Protein AF-A0A645IGR6-F1 (afdb_monomer_lite)

InterPro domains:
  IPR001851 ABC transporter, permease [PF02653] (2-84)
  IPR043428 High-affinity branched-chain amino acid transport system permease protein LivM-like [PTHR30482] (2-100)
  IPR043428 High-affinity branched-chain amino acid transport system permease protein LivM-like [cd06581] (1-94)

Structure (mmCIF, N/CA/C/O backbone):
data_AF-A0A645IGR6-F1
#
_entry.id   AF-A0A645IGR6-F1
#
loop_
_atom_site.group_PDB
_atom_site.id
_atom_site.type_symbol
_atom_site.label_atom_id
_atom_site.label_alt_id
_atom_site.label_comp_id
_atom_site.label_asym_id
_atom_site.label_entity_id
_atom_site.label_seq_id
_atom_site.pdbx_PDB_ins_code
_atom_site.Cartn_x
_atom_site.Cartn_y
_atom_site.Cartn_z
_atom_site.occupancy
_atom_site.B_iso_or_equiv
_atom_site.auth_seq_id
_atom_site.auth_comp_id
_atom_site.auth_asym_id
_atom_site.auth_atom_id
_atom_site.pdbx_PDB_model_num
ATOM 1 N N . MET A 1 1 ? 5.926 -7.188 18.791 1.00 66.94 1 MET A N 1
ATOM 2 C CA . MET A 1 1 ? 5.622 -8.257 17.808 1.00 66.94 1 MET A CA 1
ATOM 3 C C . MET A 1 1 ? 5.083 -7.706 16.492 1.00 66.94 1 MET A C 1
ATOM 5 O O . MET A 1 1 ? 5.546 -8.149 15.451 1.00 66.94 1 MET A O 1
ATOM 9 N N . SER A 1 2 ? 4.181 -6.717 16.502 1.00 84.94 2 SER A N 1
ATOM 10 C CA . SER A 1 2 ? 3.607 -6.141 15.273 1.00 84.94 2 SER A CA 1
ATOM 11 C C . SER A 1 2 ? 4.655 -5.609 14.280 1.00 84.94 2 SER A C 1
ATOM 13 O O . SER A 1 2 ? 4.560 -5.914 13.099 1.00 84.94 2 SER A O 1
ATOM 15 N N . PHE A 1 3 ? 5.700 -4.917 14.760 1.00 88.38 3 PHE A N 1
ATOM 16 C CA . PHE A 1 3 ? 6.804 -4.426 13.917 1.00 88.38 3 PHE A CA 1
ATOM 17 C C . PHE A 1 3 ? 7.591 -5.554 13.225 1.00 88.38 3 PHE A C 1
ATOM 19 O O . PHE A 1 3 ? 7.933 -5.457 12.052 1.00 88.38 3 PHE A O 1
ATOM 26 N N . THR A 1 4 ? 7.845 -6.659 13.932 1.00 95.62 4 THR A N 1
ATOM 27 C CA . THR A 1 4 ? 8.543 -7.827 13.377 1.00 95.62 4 THR A CA 1
ATOM 28 C C . THR A 1 4 ? 7.724 -8.483 12.268 1.00 95.62 4 THR A C 1
ATOM 30 O O . THR A 1 4 ? 8.267 -8.826 11.223 1.00 95.62 4 THR A O 1
ATOM 33 N N . ILE A 1 5 ? 6.408 -8.609 12.469 1.00 92.81 5 ILE A N 1
ATOM 34 C CA . ILE A 1 5 ? 5.489 -9.187 11.480 1.00 92.81 5 ILE A CA 1
ATOM 35 C C . ILE A 1 5 ? 5.421 -8.299 1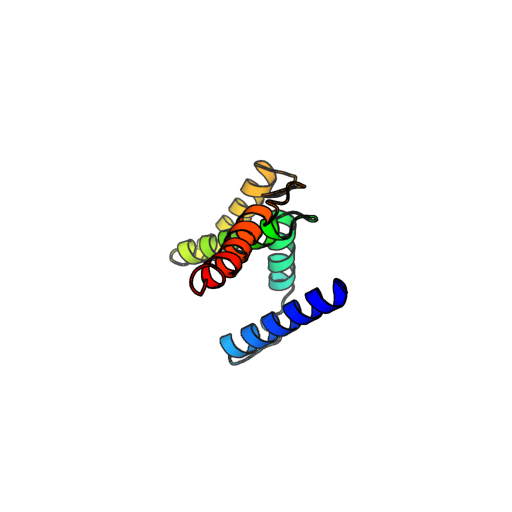0.230 1.00 92.81 5 ILE A C 1
ATOM 37 O O . ILE A 1 5 ? 5.511 -8.812 9.115 1.00 92.81 5 ILE A O 1
ATOM 41 N N . SER A 1 6 ? 5.327 -6.973 10.390 1.00 87.88 6 SER A N 1
ATOM 42 C CA . SER A 1 6 ? 5.331 -6.050 9.248 1.00 87.88 6 SER A CA 1
ATOM 43 C C . SER A 1 6 ? 6.666 -6.048 8.503 1.00 87.88 6 SER A C 1
ATOM 45 O O . SER A 1 6 ? 6.667 -6.055 7.276 1.00 87.88 6 SER A O 1
ATOM 47 N N . ALA A 1 7 ? 7.795 -6.088 9.218 1.00 93.25 7 ALA A N 1
ATOM 48 C CA . ALA A 1 7 ? 9.121 -6.147 8.603 1.00 93.25 7 ALA A CA 1
ATOM 49 C C . ALA A 1 7 ? 9.324 -7.450 7.812 1.00 93.25 7 ALA A C 1
ATOM 51 O O . ALA A 1 7 ? 9.848 -7.421 6.701 1.00 93.25 7 ALA A O 1
ATOM 52 N N . PHE A 1 8 ? 8.845 -8.579 8.346 1.00 96.00 8 PHE A N 1
ATOM 53 C CA . PHE A 1 8 ? 8.873 -9.867 7.655 1.00 96.00 8 PHE A CA 1
ATOM 54 C C . PHE A 1 8 ? 8.046 -9.845 6.358 1.00 96.00 8 PHE A C 1
ATOM 56 O O . PHE A 1 8 ? 8.544 -10.238 5.304 1.00 96.00 8 PHE A O 1
ATOM 63 N N . LEU A 1 9 ? 6.813 -9.326 6.409 1.00 91.44 9 LEU A N 1
ATOM 64 C CA . LEU A 1 9 ? 5.939 -9.196 5.235 1.00 91.44 9 LEU A CA 1
ATOM 65 C C . LEU A 1 9 ? 6.523 -8.250 4.176 1.00 91.44 9 LEU A C 1
ATOM 67 O O . LEU A 1 9 ? 6.498 -8.571 2.989 1.00 91.44 9 LEU A O 1
ATOM 71 N N . ALA A 1 10 ? 7.081 -7.110 4.596 1.00 90.94 10 ALA A N 1
ATOM 72 C CA . ALA A 1 10 ? 7.722 -6.154 3.697 1.00 90.94 10 ALA A CA 1
ATOM 73 C C . ALA A 1 10 ? 8.963 -6.754 3.012 1.00 90.94 10 ALA A C 1
ATOM 75 O O . ALA A 1 10 ? 9.132 -6.604 1.802 1.00 90.94 10 ALA A O 1
ATOM 76 N N . GLY A 1 11 ? 9.797 -7.486 3.761 1.00 93.19 11 GLY A N 1
ATOM 77 C CA . GLY A 1 11 ? 10.960 -8.190 3.214 1.00 93.19 11 GLY A CA 1
ATOM 78 C C . GLY A 1 11 ? 10.574 -9.276 2.208 1.00 93.19 11 GLY A C 1
ATOM 79 O O . GLY A 1 11 ? 11.172 -9.364 1.136 1.00 93.19 11 GLY A O 1
ATOM 80 N N . TRP A 1 12 ? 9.529 -10.056 2.503 1.00 95.88 12 TRP A N 1
ATOM 81 C CA . TRP A 1 12 ? 9.019 -11.071 1.578 1.00 95.88 12 TRP A CA 1
ATOM 82 C C . TRP A 1 12 ? 8.478 -10.437 0.289 1.00 95.88 12 TRP A C 1
ATOM 84 O O . TRP A 1 12 ? 8.857 -10.849 -0.809 1.00 95.88 12 TRP A O 1
ATOM 94 N N . ALA A 1 13 ? 7.662 -9.386 0.393 1.00 91.31 13 ALA A N 1
ATOM 95 C CA . ALA A 1 13 ? 7.166 -8.663 -0.776 1.00 91.31 13 ALA A CA 1
ATOM 96 C C . ALA A 1 13 ? 8.313 -8.120 -1.653 1.00 91.31 13 ALA A C 1
ATOM 98 O O . ALA A 1 13 ? 8.263 -8.250 -2.876 1.00 91.31 13 ALA A O 1
ATOM 99 N N . GLY A 1 14 ? 9.376 -7.588 -1.039 1.00 88.75 14 GLY A N 1
ATOM 100 C CA . GLY A 1 14 ? 10.571 -7.121 -1.750 1.00 88.75 14 GLY A CA 1
ATOM 101 C C . GLY A 1 14 ? 11.332 -8.237 -2.473 1.00 88.75 14 GLY A C 1
ATOM 102 O O . GLY A 1 14 ? 11.727 -8.061 -3.626 1.00 88.75 14 GLY A O 1
ATOM 103 N N . ALA A 1 15 ? 11.487 -9.408 -1.847 1.00 92.62 15 ALA A N 1
ATOM 104 C CA . ALA A 1 15 ? 12.123 -10.568 -2.477 1.00 92.62 15 ALA A CA 1
ATOM 105 C C . ALA A 1 15 ? 11.327 -11.077 -3.695 1.00 92.62 15 ALA A C 1
ATOM 107 O O . ALA A 1 15 ? 11.913 -11.385 -4.734 1.00 92.62 15 ALA A O 1
ATOM 108 N N . LEU A 1 16 ? 9.991 -11.106 -3.600 1.00 92.81 16 LEU A N 1
ATOM 109 C CA . LEU A 1 16 ? 9.116 -11.450 -4.727 1.00 92.81 16 LEU A CA 1
ATOM 110 C C . LEU A 1 16 ? 9.196 -10.410 -5.850 1.00 92.81 16 LEU A C 1
ATOM 112 O O . LEU A 1 16 ? 9.272 -10.777 -7.021 1.00 92.81 16 LEU A O 1
ATOM 116 N N . PHE A 1 17 ? 9.223 -9.123 -5.502 1.00 89.06 17 PHE A N 1
ATOM 117 C CA . PHE A 1 17 ? 9.371 -8.035 -6.468 1.00 89.06 17 PHE A CA 1
ATOM 118 C C . PHE A 1 17 ? 10.693 -8.138 -7.242 1.00 89.06 17 PHE A C 1
ATOM 120 O O . PHE A 1 17 ? 10.703 -8.032 -8.468 1.00 89.06 17 PHE A O 1
ATOM 127 N N . ALA A 1 18 ? 11.797 -8.416 -6.543 1.00 90.06 18 ALA A N 1
ATOM 128 C CA . ALA A 1 18 ? 13.106 -8.635 -7.153 1.00 90.06 18 ALA A CA 1
ATOM 129 C C . ALA A 1 18 ? 13.102 -9.817 -8.132 1.00 90.06 18 ALA A C 1
ATOM 131 O O . ALA A 1 18 ? 13.637 -9.715 -9.237 1.00 90.06 18 ALA A O 1
ATOM 132 N N . HIS A 1 19 ? 12.461 -10.921 -7.743 1.00 91.44 19 HIS A N 1
ATOM 133 C CA . HIS A 1 19 ? 12.342 -12.102 -8.591 1.00 91.44 19 HIS A CA 1
ATOM 134 C C . HIS A 1 19 ? 11.483 -11.840 -9.838 1.00 91.44 19 HIS A C 1
ATOM 136 O O . HIS A 1 19 ? 11.848 -12.274 -10.926 1.00 91.44 19 HIS A O 1
ATOM 142 N N . TYR A 1 20 ? 10.381 -11.094 -9.704 1.00 87.75 20 TYR A N 1
ATOM 143 C CA . TYR A 1 20 ? 9.480 -10.778 -10.818 1.00 87.75 20 TYR A CA 1
ATOM 144 C C . TYR A 1 20 ? 10.128 -9.875 -11.875 1.00 87.75 20 TYR A C 1
ATOM 146 O O . TYR A 1 20 ? 9.978 -10.120 -13.069 1.00 87.75 20 TYR A O 1
ATOM 154 N N . TYR A 1 21 ? 10.866 -8.842 -11.456 1.00 85.12 21 TYR A N 1
ATOM 155 C CA . TYR A 1 21 ? 11.488 -7.907 -12.397 1.00 85.12 21 TYR A CA 1
ATOM 156 C C . TYR A 1 21 ? 12.809 -8.418 -12.987 1.00 85.12 21 TYR A C 1
ATOM 158 O O . TYR A 1 21 ? 13.219 -7.901 -14.023 1.00 85.12 21 TYR A O 1
ATOM 166 N N . THR A 1 22 ? 13.451 -9.443 -12.403 1.00 84.31 22 THR A N 1
ATOM 167 C CA . THR A 1 22 ? 14.740 -10.081 -12.795 1.00 84.31 22 THR A CA 1
ATOM 168 C C . THR A 1 22 ? 15.964 -9.158 -12.912 1.00 84.31 22 THR A C 1
ATOM 170 O O . THR A 1 22 ? 17.094 -9.610 -12.748 1.00 84.31 22 THR A O 1
ATOM 173 N N . PHE A 1 23 ? 15.758 -7.860 -13.125 1.00 83.75 23 PHE A N 1
ATOM 174 C CA . PHE A 1 23 ? 16.755 -6.812 -13.193 1.00 83.75 23 PHE A CA 1
ATOM 175 C C . PHE A 1 23 ? 16.221 -5.576 -12.466 1.00 83.75 23 PHE A C 1
ATOM 177 O O . PHE A 1 23 ? 15.152 -5.055 -12.789 1.00 83.75 23 PHE A O 1
ATOM 184 N N . ILE A 1 24 ? 16.961 -5.108 -11.461 1.00 83.00 24 ILE A N 1
ATOM 185 C CA . ILE A 1 24 ? 16.571 -3.960 -10.641 1.00 83.00 24 ILE A CA 1
ATOM 186 C C . ILE A 1 24 ? 17.467 -2.782 -10.998 1.00 83.00 24 ILE A C 1
ATOM 188 O O . ILE A 1 24 ? 18.682 -2.838 -10.838 1.00 83.00 24 ILE A O 1
ATOM 192 N N . THR A 1 25 ? 16.857 -1.694 -11.452 1.00 85.94 25 THR A N 1
ATOM 193 C CA . THR A 1 25 ? 17.547 -0.429 -11.727 1.00 85.94 25 THR A CA 1
ATOM 194 C C . THR A 1 25 ? 17.086 0.618 -10.710 1.00 85.94 25 THR A C 1
ATOM 196 O O . THR A 1 25 ? 15.893 0.652 -10.400 1.00 85.94 25 THR A O 1
ATOM 199 N N . PRO A 1 26 ? 17.962 1.507 -10.201 1.00 82.00 26 PRO A N 1
ATOM 200 C CA . PRO A 1 26 ? 17.563 2.557 -9.254 1.00 82.00 26 PRO A CA 1
ATOM 201 C C . PRO A 1 26 ? 16.462 3.480 -9.801 1.00 82.00 26 PRO A C 1
ATOM 203 O O . PRO A 1 26 ? 15.648 3.980 -9.035 1.00 82.00 26 PRO A O 1
ATOM 206 N N . ALA A 1 27 ? 16.360 3.615 -11.126 1.00 85.69 27 ALA A N 1
ATOM 207 C CA . ALA A 1 27 ? 15.281 4.341 -11.796 1.00 85.69 27 ALA A CA 1
ATOM 208 C C . ALA A 1 27 ? 13.878 3.722 -11.604 1.00 85.69 27 ALA A C 1
ATOM 210 O O . ALA A 1 27 ? 12.886 4.359 -11.936 1.00 85.69 27 ALA A O 1
ATOM 211 N N . MET A 1 28 ? 13.761 2.495 -11.089 1.00 83.69 28 MET A N 1
ATOM 212 C CA . MET A 1 28 ? 12.468 1.877 -10.762 1.00 83.69 28 MET A CA 1
ATOM 213 C C . MET A 1 28 ? 11.930 2.353 -9.405 1.00 83.69 28 MET A C 1
ATOM 215 O O . MET A 1 28 ? 10.732 2.264 -9.165 1.00 83.69 28 MET A O 1
ATOM 219 N N . PHE A 1 29 ? 12.788 2.887 -8.530 1.00 85.38 29 PHE A N 1
ATOM 220 C CA . PHE A 1 29 ? 12.440 3.360 -7.186 1.00 85.38 29 PHE A CA 1
ATOM 221 C C . PHE A 1 29 ? 12.424 4.894 -7.111 1.00 85.38 29 PHE A C 1
ATOM 223 O O . PHE A 1 29 ? 12.984 5.496 -6.197 1.00 85.38 29 PHE A O 1
ATOM 230 N N . ASN A 1 30 ? 11.782 5.540 -8.085 1.00 89.69 30 ASN A N 1
ATOM 231 C CA . ASN A 1 30 ? 11.596 6.992 -8.069 1.00 89.69 30 ASN A CA 1
ATOM 232 C C . ASN A 1 30 ? 10.544 7.416 -7.035 1.00 89.69 30 ASN A C 1
ATOM 234 O O . ASN A 1 30 ? 9.746 6.603 -6.553 1.00 89.69 30 ASN A O 1
ATOM 238 N N . LEU A 1 31 ? 10.488 8.725 -6.764 1.00 88.94 31 LEU A N 1
ATOM 239 C CA . LEU A 1 31 ? 9.436 9.334 -5.944 1.00 88.94 31 LEU A CA 1
ATOM 240 C C . LEU A 1 31 ? 8.040 8.932 -6.414 1.00 88.94 31 LEU A C 1
ATOM 242 O O . LEU A 1 31 ? 7.202 8.616 -5.578 1.00 88.94 31 LEU A O 1
ATOM 246 N N . ASP A 1 32 ? 7.835 8.817 -7.725 1.00 87.62 32 ASP A N 1
ATOM 247 C CA . ASP A 1 32 ? 6.567 8.370 -8.299 1.00 87.62 32 ASP A CA 1
ATOM 248 C C . ASP A 1 32 ? 6.109 7.025 -7.718 1.00 87.62 32 ASP A C 1
ATOM 250 O O . ASP A 1 32 ? 4.940 6.876 -7.370 1.00 87.62 32 ASP A O 1
ATOM 254 N N . LYS A 1 33 ? 7.024 6.059 -7.534 1.00 87.62 33 LYS A N 1
ATOM 255 C CA . LYS A 1 33 ? 6.693 4.745 -6.957 1.00 87.62 33 LYS A CA 1
ATOM 256 C C . LYS A 1 33 ? 6.433 4.796 -5.461 1.00 87.62 33 LYS A C 1
ATOM 258 O O . LYS A 1 33 ? 5.515 4.136 -4.981 1.00 87.62 33 LYS A O 1
ATOM 263 N N . SER A 1 34 ? 7.195 5.597 -4.725 1.00 90.62 34 SER A N 1
ATOM 264 C CA . SER A 1 34 ? 6.966 5.797 -3.289 1.00 90.62 34 SER A CA 1
ATOM 265 C C . SER A 1 34 ? 5.618 6.478 -3.021 1.00 90.62 34 SER A C 1
ATOM 267 O O . SER A 1 34 ? 4.836 6.038 -2.172 1.00 90.62 34 SER A O 1
ATOM 269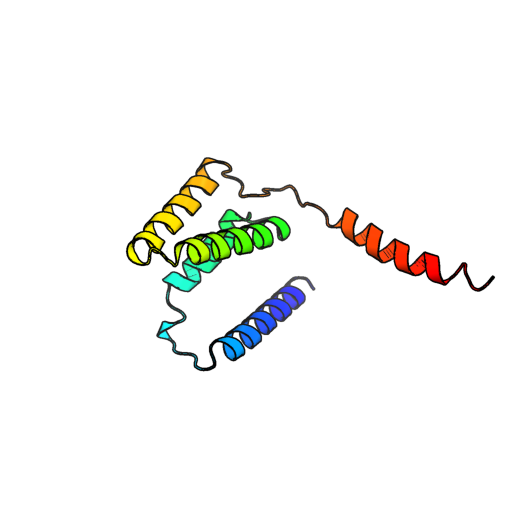 N N . SER A 1 35 ? 5.306 7.519 -3.794 1.00 89.94 35 SER A N 1
ATOM 270 C CA . SER A 1 35 ? 4.030 8.223 -3.728 1.00 89.94 35 SER A CA 1
ATOM 271 C C . SER A 1 35 ? 2.870 7.317 -4.132 1.00 89.94 35 SER A C 1
ATOM 273 O O . SER A 1 35 ? 1.866 7.304 -3.429 1.00 89.94 35 SER A O 1
ATOM 275 N N . GLU A 1 36 ? 3.007 6.511 -5.187 1.00 87.12 36 GLU A N 1
ATOM 276 C CA . GLU A 1 36 ? 1.993 5.534 -5.616 1.00 87.12 36 GLU A CA 1
ATOM 277 C C . GLU A 1 36 ? 1.644 4.539 -4.493 1.00 87.12 36 GLU A C 1
ATOM 279 O O . GLU A 1 36 ? 0.468 4.364 -4.155 1.00 87.12 36 GLU A O 1
ATOM 284 N N . LEU A 1 37 ? 2.660 3.957 -3.844 1.00 88.81 37 LEU A N 1
ATOM 285 C CA . LEU A 1 37 ? 2.480 3.048 -2.705 1.00 88.81 37 LEU A CA 1
ATOM 286 C C . LEU A 1 37 ? 1.830 3.751 -1.505 1.00 88.81 37 LEU A C 1
ATOM 288 O O . LEU A 1 37 ? 0.911 3.209 -0.889 1.00 88.81 37 LEU A O 1
ATOM 292 N N . THR A 1 38 ? 2.264 4.973 -1.195 1.00 88.38 38 THR A N 1
ATOM 293 C CA . THR A 1 38 ? 1.724 5.758 -0.075 1.00 88.38 38 THR A CA 1
ATOM 294 C C . THR A 1 38 ? 0.259 6.122 -0.311 1.00 88.38 38 THR A C 1
ATOM 296 O O . THR A 1 38 ? -0.582 5.896 0.557 1.00 88.38 38 THR A O 1
ATOM 299 N N . ILE A 1 39 ? -0.066 6.633 -1.501 1.00 87.00 39 ILE A N 1
ATOM 300 C CA . ILE A 1 39 ? -1.426 7.007 -1.904 1.00 87.00 39 ILE A CA 1
ATOM 301 C C . ILE A 1 39 ? -2.352 5.793 -1.816 1.00 87.00 39 ILE A C 1
ATOM 303 O O . ILE A 1 39 ? -3.435 5.893 -1.245 1.00 87.00 39 ILE A O 1
ATOM 307 N N . THR A 1 40 ? -1.907 4.632 -2.298 1.00 85.56 40 THR A N 1
ATOM 308 C CA . THR A 1 40 ? -2.694 3.392 -2.261 1.00 85.56 40 THR A CA 1
ATOM 309 C C . THR A 1 40 ? -3.097 2.998 -0.834 1.00 85.56 40 THR A C 1
ATOM 311 O O . THR A 1 40 ? -4.258 2.651 -0.591 1.00 85.56 40 THR A O 1
ATOM 314 N N . VAL A 1 41 ? -2.175 3.109 0.128 1.00 84.00 41 VAL A N 1
ATOM 315 C CA . VAL A 1 41 ? -2.432 2.813 1.551 1.00 84.00 41 VAL A CA 1
ATOM 316 C C . VAL A 1 41 ? -3.310 3.887 2.201 1.00 84.00 41 VAL A C 1
ATOM 318 O O . VAL A 1 41 ? -4.263 3.560 2.909 1.00 84.00 41 VAL A O 1
ATOM 321 N N . VAL A 1 42 ? -3.051 5.167 1.923 1.00 83.31 42 VAL A N 1
ATOM 322 C CA . VAL A 1 42 ? -3.848 6.293 2.447 1.00 83.31 42 VAL A CA 1
ATOM 323 C C . VAL A 1 42 ? -5.305 6.201 1.984 1.00 83.31 42 VAL A C 1
ATOM 325 O O . VAL A 1 42 ? -6.217 6.389 2.788 1.00 83.31 42 VAL A O 1
ATOM 328 N N . ILE A 1 43 ? -5.530 5.837 0.721 1.00 82.56 43 ILE A N 1
ATOM 329 C CA . ILE A 1 43 ? -6.865 5.624 0.146 1.00 82.56 43 ILE A CA 1
ATOM 330 C C . ILE A 1 43 ? -7.578 4.419 0.778 1.00 82.56 43 ILE A C 1
ATOM 332 O O . ILE A 1 43 ? -8.797 4.443 0.977 1.00 82.56 43 ILE A O 1
ATOM 336 N N . GLY A 1 44 ? -6.838 3.365 1.126 1.00 79.06 44 GLY A N 1
ATOM 337 C CA . GLY A 1 44 ? -7.383 2.217 1.853 1.00 79.06 44 GLY A CA 1
ATOM 338 C C . GLY A 1 44 ? -7.832 2.562 3.276 1.00 79.06 44 GLY A C 1
ATOM 339 O O . GLY A 1 44 ? -8.850 2.041 3.743 1.00 79.06 44 GLY A O 1
ATOM 340 N N . GLY A 1 45 ? -7.115 3.481 3.924 1.00 76.56 45 GLY A N 1
ATOM 341 C CA . GLY A 1 45 ? -7.394 4.020 5.253 1.00 76.56 45 GLY A CA 1
ATOM 342 C C . GLY A 1 45 ? -6.231 3.782 6.221 1.00 76.56 45 GLY A C 1
ATOM 343 O O . GLY A 1 45 ? -5.761 2.657 6.372 1.00 76.56 45 GLY A O 1
ATOM 344 N N . LEU A 1 46 ? -5.810 4.831 6.939 1.00 70.31 46 LEU A N 1
ATOM 345 C CA . LEU A 1 46 ? -4.644 4.820 7.844 1.00 70.31 46 LEU A CA 1
ATOM 346 C C . LEU A 1 46 ? -4.739 3.809 9.006 1.00 70.31 46 LEU A C 1
ATOM 348 O O . LEU A 1 46 ? -3.721 3.469 9.602 1.00 70.31 46 LEU A O 1
ATOM 352 N N . GLY A 1 47 ? -5.947 3.339 9.335 1.00 67.44 47 GLY A N 1
ATOM 353 C CA . GLY A 1 47 ? -6.213 2.418 10.446 1.00 67.44 47 GLY A CA 1
ATOM 354 C C . GLY A 1 47 ? -6.776 1.052 10.044 1.00 67.44 47 GLY A C 1
ATOM 355 O O . GLY A 1 47 ? -7.163 0.298 10.929 1.00 67.44 47 GLY A O 1
ATOM 356 N N . SER A 1 48 ? -6.864 0.720 8.746 1.00 73.00 48 SER A N 1
ATOM 357 C CA . SER A 1 48 ? -7.506 -0.520 8.278 1.00 73.00 48 SER A CA 1
ATOM 358 C C . SER A 1 48 ? -6.630 -1.299 7.295 1.00 73.00 48 SER A C 1
ATOM 360 O O . SER A 1 48 ? -6.427 -0.905 6.142 1.00 73.00 48 SER A O 1
ATOM 362 N N . LEU A 1 49 ? -6.153 -2.467 7.739 1.00 75.94 49 LEU A N 1
ATOM 363 C CA . LEU A 1 49 ? -5.332 -3.361 6.916 1.00 75.94 49 LEU A CA 1
ATOM 364 C C . LEU A 1 49 ? -6.158 -3.996 5.782 1.00 75.94 49 LEU A C 1
ATOM 366 O O . LEU A 1 49 ? -5.679 -4.111 4.656 1.00 75.94 49 LEU A O 1
ATOM 370 N N . THR A 1 50 ? -7.431 -4.324 6.039 1.00 76.62 50 THR A N 1
ATOM 371 C CA . THR A 1 50 ? -8.362 -4.820 5.010 1.00 76.62 50 THR A CA 1
ATOM 372 C C . THR A 1 50 ? -8.694 -3.750 3.972 1.00 76.62 50 THR A C 1
ATOM 374 O O . THR A 1 50 ? -8.774 -4.063 2.786 1.00 76.62 50 THR A O 1
ATOM 377 N N . GLY A 1 51 ? -8.824 -2.486 4.395 1.00 76.69 51 GLY A N 1
ATOM 378 C CA . GLY A 1 51 ? -9.040 -1.357 3.488 1.00 76.69 51 GLY A CA 1
ATOM 379 C C . GLY A 1 51 ? -7.855 -1.139 2.549 1.00 76.69 51 GLY A C 1
ATOM 380 O O . GLY A 1 51 ? -8.047 -0.963 1.347 1.00 76.69 51 GLY A O 1
ATOM 381 N N . SER A 1 52 ? -6.631 -1.247 3.077 1.00 82.69 52 SER A N 1
ATOM 382 C CA . SER A 1 52 ? -5.396 -1.183 2.282 1.00 82.69 52 SER A CA 1
ATOM 383 C C . SER A 1 52 ? -5.311 -2.298 1.236 1.00 82.69 52 SER A C 1
ATOM 385 O O . SER A 1 52 ? -5.026 -2.013 0.079 1.00 82.69 52 SER A O 1
ATOM 387 N N . ILE A 1 53 ? -5.621 -3.552 1.592 1.00 84.62 53 ILE A N 1
ATOM 388 C CA . ILE A 1 53 ? -5.584 -4.678 0.637 1.00 84.62 53 ILE A CA 1
ATOM 389 C C . ILE A 1 53 ? -6.584 -4.467 -0.509 1.00 84.62 53 ILE A C 1
ATOM 391 O O . ILE A 1 53 ? -6.232 -4.642 -1.675 1.00 84.62 53 ILE A O 1
ATOM 395 N N . ILE A 1 54 ? -7.819 -4.065 -0.193 1.00 83.06 54 ILE A N 1
ATOM 396 C CA . ILE A 1 54 ? -8.863 -3.824 -1.200 1.00 83.06 54 ILE A CA 1
ATOM 397 C C . ILE A 1 54 ? -8.476 -2.652 -2.112 1.00 83.06 54 ILE A C 1
ATOM 399 O O . ILE A 1 54 ? -8.606 -2.761 -3.331 1.00 83.06 54 ILE A O 1
ATOM 403 N N . SER A 1 55 ? -7.958 -1.565 -1.531 1.00 82.12 55 SER A N 1
ATOM 404 C CA . SER A 1 55 ? -7.449 -0.406 -2.272 1.00 82.12 55 SER A CA 1
ATOM 405 C C . SER A 1 55 ? -6.353 -0.808 -3.257 1.00 82.12 55 SER A C 1
ATOM 407 O O . SER A 1 55 ? -6.461 -0.502 -4.442 1.00 82.12 55 SER A O 1
ATOM 409 N N . THR A 1 56 ? -5.356 -1.577 -2.806 1.00 86.31 56 THR A N 1
ATOM 410 C CA . THR A 1 56 ? -4.270 -2.070 -3.663 1.00 86.31 56 THR A CA 1
ATOM 411 C C . THR A 1 56 ? -4.796 -2.881 -4.837 1.00 86.31 56 THR A C 1
ATOM 413 O O . THR A 1 56 ? -4.363 -2.657 -5.963 1.00 86.31 56 THR A O 1
ATOM 416 N N . VAL A 1 57 ? -5.752 -3.788 -4.619 1.00 85.94 57 VAL A N 1
ATOM 417 C CA . VAL A 1 57 ? -6.330 -4.583 -5.714 1.00 85.94 57 VAL A CA 1
ATOM 418 C C . VAL A 1 57 ? -7.062 -3.681 -6.711 1.00 85.94 57 VAL A C 1
ATOM 420 O O . VAL A 1 57 ? -6.815 -3.775 -7.910 1.00 85.94 57 VAL A O 1
ATOM 423 N N . ILE A 1 58 ? -7.914 -2.772 -6.234 1.00 84.38 58 ILE A N 1
ATOM 424 C CA . ILE A 1 58 ? -8.692 -1.871 -7.098 1.00 84.38 58 ILE A CA 1
ATOM 425 C C . ILE A 1 58 ? -7.772 -0.949 -7.903 1.00 84.38 58 ILE A C 1
ATOM 427 O O . ILE A 1 58 ? -7.903 -0.868 -9.123 1.00 84.38 58 ILE A O 1
ATOM 431 N N . LEU A 1 59 ? -6.829 -0.279 -7.238 1.00 82.31 59 LEU A N 1
ATOM 432 C CA . LEU A 1 59 ? -5.928 0.689 -7.862 1.00 82.31 59 LEU A CA 1
ATOM 433 C C . LEU A 1 59 ? -4.837 0.045 -8.711 1.00 82.31 59 LEU A C 1
ATOM 435 O O . LEU A 1 59 ? -4.265 0.738 -9.541 1.00 82.31 59 LEU A O 1
ATOM 439 N N . THR A 1 60 ? -4.572 -1.253 -8.555 1.00 84.00 60 THR A N 1
ATOM 440 C CA . THR A 1 60 ? -3.690 -1.997 -9.467 1.00 84.00 60 THR A CA 1
ATOM 441 C C . THR A 1 60 ? -4.457 -2.483 -10.697 1.00 84.00 60 THR A C 1
ATOM 443 O O . THR A 1 60 ? -3.982 -2.335 -11.820 1.00 84.00 60 THR A O 1
ATOM 446 N N . VAL A 1 61 ? -5.664 -3.033 -10.520 1.00 82.94 61 VAL A N 1
ATOM 447 C CA . VAL A 1 61 ? -6.462 -3.582 -11.633 1.00 82.94 61 VAL A CA 1
ATOM 448 C C . VAL A 1 61 ? -6.991 -2.477 -12.543 1.00 82.94 61 VAL A C 1
ATOM 450 O O . VAL A 1 61 ? -7.005 -2.636 -13.761 1.00 82.94 61 VAL A O 1
ATOM 4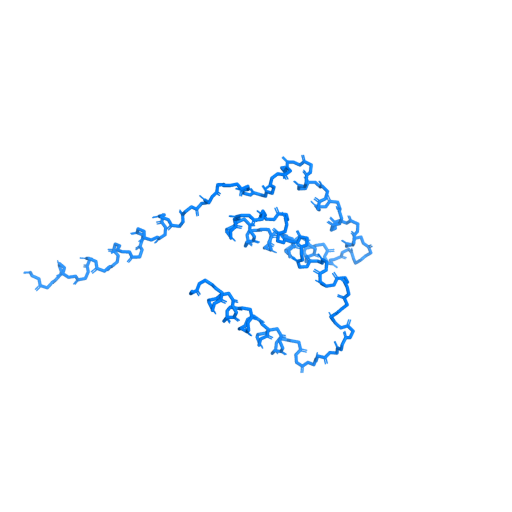53 N N . LEU A 1 62 ? -7.401 -1.343 -11.976 1.00 79.75 62 LEU A N 1
ATOM 454 C CA . LEU A 1 62 ? -7.960 -0.231 -12.737 1.00 79.75 62 LEU A CA 1
ATOM 455 C C . LEU A 1 62 ? -7.011 0.288 -13.843 1.00 79.75 62 LEU A C 1
ATOM 457 O O . LEU A 1 62 ? -7.418 0.287 -15.006 1.00 79.75 62 LEU A O 1
ATOM 461 N N . PRO A 1 63 ? -5.752 0.676 -13.557 1.00 73.19 63 PRO A N 1
ATOM 462 C CA . PRO A 1 63 ? -4.810 1.085 -14.593 1.00 73.19 63 PRO A CA 1
ATOM 463 C C . PRO A 1 63 ? -4.363 -0.073 -15.497 1.00 73.19 63 PRO A C 1
ATOM 465 O O . PRO A 1 63 ? -3.997 0.197 -16.639 1.00 73.19 63 PRO A O 1
ATOM 468 N N . GLU A 1 64 ? -4.419 -1.333 -15.048 1.00 78.00 64 GLU A N 1
ATOM 469 C CA . GLU A 1 64 ? -4.087 -2.499 -15.884 1.00 78.00 64 GLU A CA 1
ATOM 470 C C . GLU A 1 64 ? -5.161 -2.757 -16.955 1.00 78.00 64 GLU A C 1
ATOM 472 O O . GLU A 1 64 ? -4.834 -3.000 -18.115 1.00 78.00 64 GLU A O 1
ATOM 477 N N . VAL A 1 65 ? -6.450 -2.610 -16.625 1.00 75.12 65 VAL A N 1
ATOM 478 C CA . VAL A 1 65 ? -7.540 -2.666 -17.622 1.00 75.12 65 VAL A CA 1
ATOM 479 C C . VAL A 1 65 ? -7.440 -1.488 -18.593 1.00 75.12 65 VAL A C 1
ATOM 481 O O . VAL A 1 65 ? -7.652 -1.639 -19.797 1.00 75.12 65 VAL A O 1
ATOM 484 N N . MET A 1 66 ? -7.046 -0.314 -18.093 1.00 67.38 66 MET A N 1
ATOM 485 C CA . MET A 1 66 ? -6.827 0.872 -18.925 1.00 67.38 66 MET A CA 1
ATOM 486 C C . MET A 1 66 ? -5.481 0.867 -19.660 1.00 67.38 66 MET A C 1
ATOM 488 O O . MET A 1 66 ? -5.209 1.795 -20.424 1.00 67.38 66 MET A O 1
ATOM 492 N N . ARG A 1 67 ? -4.658 -0.183 -19.510 1.00 67.38 67 ARG A N 1
ATOM 493 C CA . ARG A 1 67 ? -3.362 -0.321 -20.196 1.00 67.38 67 ARG A CA 1
ATOM 494 C C . ARG A 1 67 ? -3.496 -0.266 -21.717 1.00 67.38 67 ARG A C 1
ATOM 496 O O . ARG A 1 67 ? -2.567 0.166 -22.392 1.00 67.38 67 ARG A O 1
ATOM 503 N N . ALA A 1 68 ? -4.657 -0.645 -22.252 1.00 66.19 68 ALA A N 1
ATOM 504 C CA . ALA A 1 68 ? -4.969 -0.528 -23.675 1.00 66.19 68 ALA A CA 1
ATOM 505 C C . ALA A 1 68 ? -4.975 0.932 -24.185 1.00 66.19 68 ALA A C 1
ATOM 507 O O . ALA A 1 68 ? -4.702 1.169 -25.358 1.00 66.19 68 ALA A O 1
ATOM 508 N N . PHE A 1 69 ? -5.220 1.917 -23.312 1.00 64.94 69 PHE A N 1
ATOM 509 C CA . PHE A 1 69 ? -5.241 3.351 -23.621 1.00 64.94 69 PHE A CA 1
ATOM 510 C C . PHE A 1 69 ? -4.030 4.055 -22.979 1.00 64.94 69 PHE A C 1
ATOM 512 O O . PHE A 1 69 ? -4.163 4.865 -22.059 1.00 64.94 69 PHE A O 1
ATOM 519 N N . ALA A 1 70 ? -2.825 3.728 -23.462 1.00 64.69 70 ALA A N 1
ATOM 520 C CA . ALA A 1 70 ? -1.532 4.103 -22.872 1.00 64.69 70 ALA A CA 1
ATOM 521 C C . ALA A 1 70 ? -1.368 5.599 -22.508 1.00 64.69 70 ALA A C 1
ATOM 523 O O . ALA A 1 70 ? -0.742 5.913 -21.496 1.00 64.69 70 ALA A O 1
ATOM 524 N N . SER A 1 71 ? -1.953 6.525 -23.280 1.00 69.81 71 SER A N 1
ATOM 525 C CA . SER A 1 71 ? -1.819 7.974 -23.047 1.00 69.81 71 SER A CA 1
ATOM 526 C C . SER A 1 71 ? -2.655 8.513 -21.884 1.00 69.81 71 SER A C 1
ATOM 528 O O . SER A 1 71 ? -2.269 9.505 -21.272 1.00 69.81 71 SER A O 1
ATOM 530 N N . TYR A 1 72 ? -3.778 7.876 -21.541 1.00 70.62 72 TYR A N 1
ATOM 531 C CA . TYR A 1 72 ? -4.694 8.396 -20.516 1.00 70.62 72 TYR A CA 1
ATOM 532 C C . TYR A 1 72 ? -4.488 7.764 -19.134 1.00 70.62 72 TYR A C 1
ATOM 534 O O . TYR A 1 72 ? -5.152 8.159 -18.177 1.00 70.62 72 TYR A O 1
ATOM 542 N N . ARG A 1 73 ? -3.538 6.829 -18.990 1.00 71.75 73 ARG A N 1
ATOM 543 C CA . ARG A 1 73 ? -3.284 6.091 -17.739 1.00 71.75 73 ARG A CA 1
ATOM 544 C C . ARG A 1 73 ? -3.132 7.006 -16.522 1.00 71.75 73 ARG A C 1
ATOM 546 O O . ARG A 1 73 ? -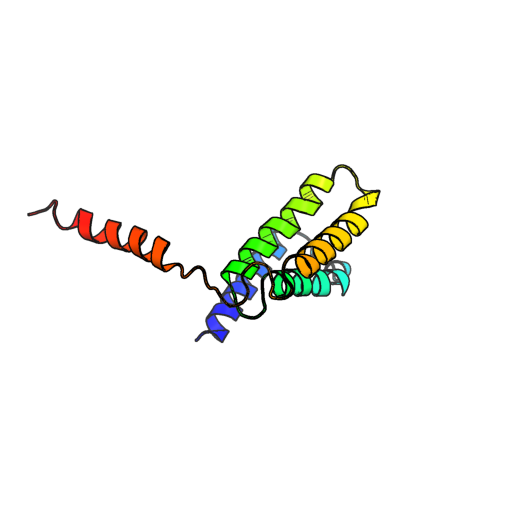3.765 6.772 -15.499 1.00 71.75 73 ARG A O 1
ATOM 553 N N . MET A 1 74 ? -2.306 8.047 -16.635 1.00 72.12 74 MET A N 1
ATOM 554 C CA . MET A 1 74 ? -2.023 8.956 -15.518 1.00 72.12 74 MET A CA 1
ATOM 555 C C . MET A 1 74 ? -3.247 9.808 -15.145 1.00 72.12 74 MET A C 1
ATOM 557 O O . MET A 1 74 ? -3.498 10.046 -13.966 1.00 72.12 74 MET A O 1
ATOM 561 N N . LEU A 1 75 ? -4.037 10.214 -16.148 1.00 77.56 75 LEU A N 1
ATOM 562 C CA . LEU A 1 75 ? -5.277 10.969 -15.957 1.00 77.56 75 LEU A CA 1
ATOM 563 C C . LEU A 1 75 ? -6.330 10.127 -15.236 1.00 77.56 75 LEU A C 1
ATOM 565 O O . LEU A 1 75 ? -6.898 10.584 -14.248 1.00 77.56 75 LEU A O 1
ATOM 569 N N . PHE A 1 76 ? -6.553 8.889 -15.679 1.00 78.19 76 PHE A N 1
ATOM 570 C CA . PHE A 1 76 ? -7.506 7.989 -15.030 1.00 78.19 76 PHE A CA 1
ATOM 571 C C . PHE A 1 76 ? -7.061 7.573 -13.632 1.00 78.19 76 PHE A C 1
ATOM 573 O O . PHE A 1 76 ? -7.902 7.487 -12.742 1.00 78.19 76 PHE A O 1
ATOM 580 N N . TYR A 1 77 ? -5.758 7.373 -13.411 1.00 78.19 77 TYR A N 1
ATOM 581 C CA . TYR A 1 77 ? -5.226 7.106 -12.077 1.00 78.19 77 TYR A CA 1
ATOM 582 C C . TYR A 1 77 ? -5.517 8.272 -11.120 1.00 78.19 77 TYR A C 1
ATOM 584 O O . TYR A 1 77 ? -6.107 8.067 -10.062 1.00 78.19 77 TYR A O 1
ATOM 592 N N . GLY A 1 78 ? -5.201 9.510 -11.519 1.00 78.62 78 GLY A N 1
ATOM 593 C CA . GLY A 1 78 ? -5.515 10.702 -10.725 1.00 78.62 78 GLY A CA 1
ATOM 594 C C . GLY A 1 78 ? -7.019 10.890 -10.502 1.00 78.62 78 GLY A C 1
ATOM 595 O O . GLY A 1 78 ? -7.446 11.166 -9.382 1.00 78.62 78 GLY A O 1
ATOM 596 N N . LEU A 1 79 ? -7.837 10.671 -11.536 1.00 82.50 79 LEU A N 1
ATOM 597 C CA . LEU A 1 79 ? -9.295 10.749 -11.439 1.00 82.50 79 LEU A CA 1
ATOM 598 C C . LEU A 1 79 ? -9.855 9.704 -10.466 1.00 82.50 79 LEU A C 1
ATOM 600 O O . LEU A 1 79 ? -10.724 10.025 -9.664 1.00 82.50 79 LEU A O 1
ATOM 604 N N . ALA A 1 80 ? -9.346 8.472 -10.507 1.00 77.69 80 ALA A N 1
ATOM 605 C CA . ALA A 1 80 ? -9.751 7.404 -9.602 1.00 77.69 80 ALA A CA 1
ATOM 606 C C . ALA A 1 80 ? -9.408 7.744 -8.150 1.00 77.69 80 ALA A C 1
ATOM 608 O O . ALA A 1 80 ? -10.250 7.594 -7.268 1.00 77.69 80 ALA A O 1
ATOM 609 N N . VAL A 1 81 ? -8.204 8.267 -7.911 1.00 77.25 81 VAL A N 1
ATOM 610 C CA . VAL A 1 81 ? -7.777 8.745 -6.589 1.00 77.25 81 VAL A CA 1
ATOM 611 C C . VAL A 1 81 ? -8.710 9.847 -6.082 1.00 77.25 81 VAL A C 1
ATOM 613 O O . VAL A 1 81 ? -9.229 9.743 -4.970 1.00 77.25 81 VAL A O 1
ATOM 616 N N . VAL A 1 82 ? -8.973 10.867 -6.903 1.00 81.88 82 VAL A N 1
ATOM 617 C CA . VAL A 1 82 ? -9.884 11.969 -6.554 1.00 81.88 82 VAL A CA 1
ATOM 618 C C . VAL A 1 82 ? -11.286 11.441 -6.271 1.00 81.88 82 VAL A C 1
ATOM 620 O O . VAL A 1 82 ? -11.855 11.775 -5.239 1.00 81.88 82 VAL A O 1
ATOM 623 N N . LEU A 1 83 ? -11.817 10.564 -7.123 1.00 78.50 83 LEU A N 1
ATOM 624 C CA . LEU A 1 83 ? -13.144 9.979 -6.957 1.00 78.50 83 LEU A CA 1
ATOM 625 C C . LEU A 1 83 ? -13.261 9.223 -5.628 1.00 78.50 83 LEU A C 1
ATOM 627 O O . LEU A 1 83 ? -14.256 9.382 -4.922 1.00 78.50 83 LEU A O 1
ATOM 631 N N . VAL A 1 84 ? -12.247 8.440 -5.249 1.00 70.19 84 VAL A N 1
ATOM 632 C CA . VAL A 1 84 ? -12.271 7.710 -3.974 1.00 70.19 84 VAL A CA 1
ATOM 633 C C . VAL A 1 84 ? -12.203 8.668 -2.781 1.00 70.19 84 VAL A C 1
ATOM 635 O O . VAL A 1 84 ? -12.972 8.502 -1.832 1.00 70.19 84 VAL A O 1
ATOM 638 N N . ILE A 1 85 ? -11.359 9.702 -2.847 1.00 72.50 85 ILE A N 1
ATOM 639 C CA . ILE A 1 85 ? -11.269 10.736 -1.803 1.00 72.50 85 ILE A CA 1
ATOM 640 C C . ILE A 1 85 ? -12.597 11.499 -1.672 1.00 72.50 85 ILE A C 1
ATOM 642 O O . ILE A 1 85 ? -13.054 11.744 -0.555 1.00 72.50 85 ILE A O 1
ATOM 646 N N . THR A 1 86 ? -13.245 11.835 -2.791 1.00 71.31 86 THR A N 1
ATOM 647 C CA . THR A 1 86 ? -14.533 12.542 -2.815 1.00 71.31 86 THR A CA 1
ATOM 648 C C . THR A 1 86 ? -15.683 11.675 -2.299 1.00 71.31 86 THR A C 1
ATOM 650 O O . THR A 1 86 ? -16.535 12.174 -1.568 1.00 71.31 86 THR A O 1
ATOM 653 N N . LEU A 1 87 ? -15.725 10.383 -2.640 1.00 65.06 87 LEU A N 1
ATOM 654 C CA . LEU A 1 87 ? -16.803 9.485 -2.210 1.00 65.06 87 LEU A CA 1
ATOM 655 C C . LEU A 1 87 ? -16.682 9.074 -0.731 1.00 65.06 87 LEU A C 1
ATOM 657 O O . LEU A 1 87 ? -17.702 8.848 -0.072 1.00 65.06 87 LEU A O 1
ATOM 661 N N . ARG A 1 88 ? -15.462 8.960 -0.189 1.00 62.19 88 ARG A N 1
ATOM 662 C CA . ARG A 1 88 ? -15.200 8.555 1.205 1.00 62.19 88 ARG A CA 1
ATOM 663 C C . ARG A 1 88 ? -13.878 9.166 1.720 1.00 62.19 88 ARG A C 1
ATOM 665 O O . ARG A 1 88 ? -12.837 8.517 1.621 1.00 62.19 88 ARG A O 1
ATOM 672 N N . PRO A 1 89 ? -13.899 10.334 2.390 1.00 59.44 89 PRO A N 1
ATOM 673 C CA . PRO A 1 89 ? -12.684 10.985 2.905 1.00 59.44 89 PRO A CA 1
ATOM 674 C C . PRO A 1 89 ? -11.981 10.218 4.042 1.00 59.44 89 PRO A C 1
ATOM 676 O O . PRO A 1 89 ? -10.830 10.504 4.352 1.00 59.44 89 PRO A O 1
ATOM 679 N N . SER A 1 90 ? -12.633 9.220 4.657 1.00 58.66 90 SER A N 1
ATOM 680 C CA . SER A 1 90 ? -11.994 8.307 5.623 1.00 58.66 90 SER A CA 1
ATOM 681 C C . SER A 1 90 ? -11.294 7.097 4.978 1.00 58.66 90 SER A C 1
ATOM 683 O O . SER A 1 90 ? -10.793 6.243 5.706 1.00 58.66 90 SER A O 1
ATOM 685 N N . GLY A 1 91 ? -11.260 6.989 3.647 1.00 61.22 91 GLY A N 1
ATOM 686 C CA . GLY A 1 91 ? -10.768 5.807 2.931 1.00 61.22 91 GLY A CA 1
ATOM 687 C C . GLY A 1 91 ? -11.824 4.702 2.796 1.00 61.22 91 GLY A C 1
ATOM 688 O O . GLY A 1 91 ? -12.867 4.735 3.459 1.00 61.22 91 GLY A O 1
ATOM 689 N N . LEU A 1 92 ? -11.565 3.714 1.928 1.00 58.28 92 LEU A N 1
ATOM 690 C CA . LEU A 1 92 ? -12.523 2.660 1.532 1.00 58.28 92 LEU A CA 1
ATOM 691 C C . LEU A 1 92 ? -13.178 1.921 2.717 1.00 58.28 92 LEU A C 1
ATOM 693 O O . LEU A 1 92 ? -14.333 1.507 2.612 1.00 58.28 92 LEU A O 1
ATOM 697 N N . MET A 1 93 ? -12.476 1.783 3.848 1.00 54.31 93 MET A N 1
ATOM 698 C CA . MET A 1 93 ? -12.995 1.129 5.060 1.00 54.31 93 MET A CA 1
ATOM 699 C C . MET A 1 93 ? -12.848 1.930 6.364 1.00 54.31 93 MET A C 1
ATOM 701 O O . MET A 1 93 ? -13.263 1.425 7.407 1.00 54.31 93 MET A O 1
ATOM 705 N N . GLY A 1 94 ? -12.324 3.162 6.350 1.00 59.09 94 GLY A N 1
ATOM 706 C CA . GLY A 1 94 ? -12.221 4.009 7.551 1.00 59.09 94 GLY A CA 1
ATOM 707 C C . GLY A 1 94 ? -11.733 3.274 8.810 1.00 59.09 94 GLY A C 1
ATOM 708 O O . GLY A 1 94 ? -10.683 2.640 8.796 1.00 59.09 94 GLY A O 1
ATOM 709 N N . TYR A 1 95 ? -12.529 3.342 9.885 1.00 51.97 95 TYR A N 1
ATOM 710 C CA . TYR A 1 95 ? -12.326 2.645 11.171 1.00 51.97 95 TYR A CA 1
ATOM 711 C C . TYR A 1 95 ? -13.072 1.305 11.288 1.00 51.97 95 TYR A C 1
ATOM 713 O O . TYR A 1 95 ? -13.063 0.672 12.344 1.00 51.97 95 TYR A O 1
ATOM 721 N N . ARG A 1 96 ? -13.776 0.869 10.237 1.00 48.72 96 ARG A N 1
ATOM 722 C CA . ARG A 1 96 ? -14.475 -0.416 10.247 1.00 48.72 96 ARG A CA 1
ATOM 723 C C . ARG A 1 96 ? -13.552 -1.478 9.685 1.00 48.72 96 ARG A C 1
ATOM 725 O O . ARG A 1 96 ? -13.521 -1.731 8.484 1.00 48.72 96 ARG A O 1
ATOM 732 N N . GLU A 1 97 ? -12.824 -2.135 10.576 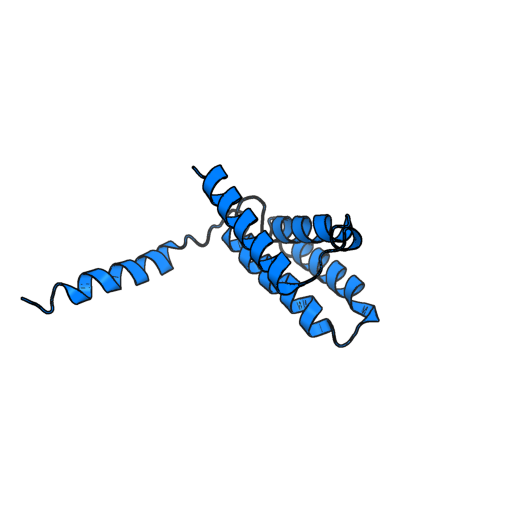1.00 50.97 97 GLU A N 1
ATOM 733 C CA . GLU A 1 97 ? -12.281 -3.450 10.272 1.00 50.97 97 GLU A CA 1
ATOM 734 C C . GLU A 1 97 ? -13.458 -4.352 9.864 1.00 50.97 97 GLU A C 1
ATOM 736 O O . GLU A 1 97 ? -14.359 -4.612 10.668 1.00 50.97 97 GLU A O 1
ATOM 741 N N . PHE A 1 98 ? -13.458 -4.879 8.634 1.00 51.69 98 PHE A N 1
ATOM 742 C CA . PHE A 1 98 ? -14.081 -6.186 8.424 1.00 51.69 98 PHE A CA 1
ATOM 743 C C . PHE A 1 98 ? -13.185 -7.134 9.200 1.00 51.69 98 PHE A C 1
ATOM 745 O O . PHE A 1 98 ? -12.214 -7.685 8.684 1.00 51.69 98 PHE A O 1
ATOM 752 N N . SER A 1 99 ? -13.470 -7.241 10.493 1.00 45.84 99 SER A N 1
ATOM 753 C CA . SER A 1 99 ? -12.847 -8.220 11.345 1.00 45.84 99 SER A CA 1
ATOM 754 C C . SER A 1 99 ? -13.027 -9.560 10.644 1.00 45.84 99 SER A C 1
ATOM 756 O O . SER A 1 99 ? -14.151 -10.036 10.454 1.00 45.84 99 SER A O 1
ATOM 758 N N . LEU A 1 100 ? -11.904 -10.179 10.279 1.00 48.75 100 LEU A N 1
ATOM 759 C CA . LEU A 1 100 ? -11.778 -11.549 9.778 1.00 48.75 100 LEU A CA 1
ATOM 760 C C . LEU A 1 100 ? -12.389 -12.606 10.727 1.00 48.75 100 LEU A C 1
ATOM 762 O O . LEU A 1 100 ? -12.206 -13.800 10.512 1.00 48.75 100 LEU A O 1
ATOM 766 N N . SER A 1 101 ? -13.161 -12.208 11.742 1.00 46.56 101 SER A N 1
ATOM 767 C CA . SER A 1 101 ? -14.034 -13.054 12.556 1.00 46.56 101 SER A CA 1
ATOM 768 C C . SER A 1 101 ? -14.922 -13.993 11.721 1.00 46.56 101 SER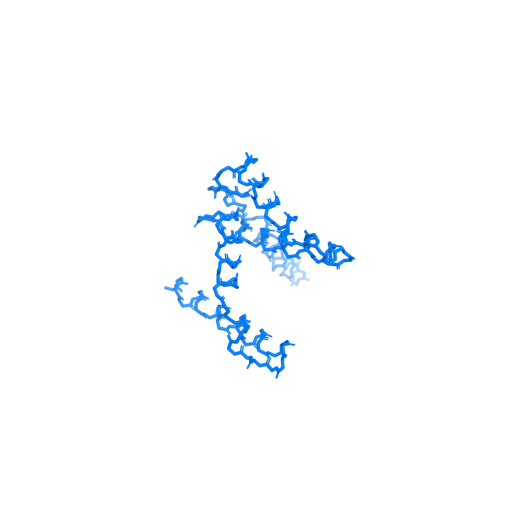 A C 1
ATOM 770 O O . SER A 1 101 ? -15.205 -15.104 12.167 1.00 46.56 101 SER A O 1
ATOM 772 N N . GLY A 1 102 ? -15.297 -13.619 10.488 1.00 50.19 102 GLY A N 1
ATOM 773 C CA . GLY A 1 102 ? -16.005 -14.510 9.554 1.00 50.19 102 GLY A CA 1
ATOM 774 C C . GLY A 1 102 ? -15.147 -15.663 9.004 1.00 50.19 102 GLY A C 1
ATOM 775 O O . GLY A 1 102 ? -15.597 -16.805 8.958 1.00 50.19 102 GLY A O 1
ATOM 776 N N . ILE A 1 103 ? -13.885 -15.397 8.659 1.00 49.03 103 ILE A N 1
ATOM 777 C CA . ILE A 1 103 ? -12.934 -16.391 8.122 1.00 49.03 103 ILE A CA 1
ATOM 778 C C . ILE A 1 103 ? -12.311 -17.246 9.229 1.00 49.03 103 ILE A C 1
ATOM 780 O O . ILE A 1 103 ? -12.120 -18.449 9.047 1.00 49.03 103 ILE A O 1
ATOM 784 N N . LYS A 1 104 ? -12.084 -16.663 10.414 1.00 46.50 104 LYS A N 1
ATOM 785 C CA . LYS A 1 104 ? -11.627 -17.395 11.604 1.00 46.50 104 LYS A CA 1
ATOM 786 C C . LYS A 1 104 ? -12.629 -18.490 11.998 1.00 46.50 104 LYS A C 1
ATOM 788 O O . LYS A 1 104 ? -12.223 -19.591 12.353 1.00 46.50 104 LYS A O 1
ATOM 793 N N . ARG A 1 105 ? -13.937 -18.236 11.837 1.00 49.81 105 ARG A N 1
ATOM 794 C CA . ARG A 1 105 ? -14.998 -19.237 12.060 1.00 49.81 105 ARG A CA 1
ATOM 795 C C . ARG A 1 105 ? -14.982 -20.392 11.054 1.00 49.81 105 ARG A C 1
ATOM 797 O O . ARG A 1 105 ? -15.279 -21.517 11.448 1.00 49.81 105 ARG A O 1
ATOM 804 N N . LEU A 1 106 ? -14.616 -20.154 9.792 1.00 54.69 106 LEU A N 1
ATOM 805 C CA . LEU A 1 106 ? -14.540 -21.217 8.780 1.00 54.69 106 LEU A CA 1
ATOM 806 C C . LEU A 1 106 ? -13.334 -22.145 8.982 1.00 54.69 106 LEU A C 1
ATOM 808 O O . LEU A 1 106 ? -13.467 -23.353 8.797 1.00 54.69 106 LEU A O 1
ATOM 812 N N . PHE A 1 107 ? -12.189 -21.613 9.416 1.00 53.19 107 PHE A N 1
ATOM 813 C CA . PHE A 1 107 ? -11.008 -22.437 9.695 1.00 53.19 107 PHE A CA 1
ATOM 814 C C . PHE A 1 107 ? -11.123 -23.228 11.007 1.00 53.19 107 PHE A C 1
ATOM 816 O O . PHE A 1 107 ? -10.699 -24.380 11.052 1.00 53.19 107 PHE A O 1
ATOM 823 N N . THR A 1 108 ? -11.769 -22.687 12.047 1.00 52.69 108 THR A N 1
ATOM 824 C CA . THR A 1 108 ? -12.015 -23.442 13.292 1.00 52.69 108 THR A CA 1
ATOM 825 C C . THR A 1 108 ? -13.034 -24.570 13.101 1.00 52.69 108 THR A C 1
ATOM 827 O O . THR A 1 108 ? -12.872 -25.636 13.690 1.00 52.69 108 THR A O 1
ATOM 830 N N . LYS A 1 109 ? -14.041 -24.405 12.228 1.00 48.72 109 LYS A N 1
ATOM 831 C CA . LYS A 1 109 ? -15.047 -25.458 11.986 1.00 48.72 109 LYS A CA 1
ATOM 832 C C . LYS A 1 109 ? -14.460 -26.707 11.312 1.00 48.72 109 LYS A C 1
ATOM 834 O O . LYS A 1 109 ? -15.003 -27.794 11.480 1.00 48.72 109 LYS A O 1
ATOM 839 N N . LYS A 1 110 ? -13.343 -26.573 10.586 1.00 48.84 110 LYS A N 1
ATOM 840 C CA . LYS A 1 110 ? -12.694 -27.706 9.909 1.00 48.84 110 LYS A CA 1
ATOM 841 C C . LYS A 1 110 ? -11.948 -28.635 10.879 1.00 48.84 110 LYS A C 1
ATOM 843 O O . LYS A 1 110 ? -11.838 -29.816 10.590 1.00 48.84 110 LYS A O 1
ATOM 848 N N . HIS A 1 111 ? -11.504 -28.141 12.039 1.00 48.59 111 HIS A N 1
ATOM 849 C CA . HIS A 1 111 ? -10.736 -28.950 12.996 1.00 48.59 111 HIS A CA 1
ATOM 850 C C . HIS A 1 111 ? -11.616 -29.776 13.954 1.00 48.59 111 HIS A C 1
ATOM 852 O O . HIS A 1 111 ? -11.209 -30.843 14.391 1.00 48.59 111 HIS A O 1
ATOM 858 N N . THR A 1 112 ? -12.853 -29.350 14.239 1.00 50.16 112 THR A N 1
ATOM 859 C CA . THR A 1 112 ? -13.784 -30.124 15.090 1.00 50.16 112 THR A CA 1
ATOM 860 C C . THR A 1 112 ? -14.512 -31.240 14.323 1.00 50.16 112 THR A C 1
ATOM 862 O O . THR A 1 112 ? -14.992 -32.188 14.934 1.00 50.16 112 THR A O 1
ATOM 865 N N . ALA A 1 113 ? -14.581 -31.167 12.988 1.00 51.88 113 ALA A N 1
ATOM 866 C CA . ALA A 1 113 ? -15.273 -32.166 12.166 1.00 51.88 113 ALA A CA 1
ATOM 867 C C . ALA A 1 113 ? -14.464 -33.458 11.921 1.00 51.88 113 ALA A C 1
ATOM 869 O O . ALA A 1 113 ? -15.061 -34.472 11.579 1.00 51.88 113 ALA A O 1
ATOM 870 N N . GLU A 1 114 ? -13.137 -33.448 12.104 1.00 51.19 114 GLU A N 1
ATOM 871 C CA . GLU A 1 114 ? -12.313 -34.665 11.971 1.00 51.19 114 GLU A CA 1
ATOM 872 C C . GLU A 1 114 ? -12.208 -35.483 13.268 1.00 51.19 114 GLU A C 1
ATOM 874 O O . GLU A 1 114 ? -11.911 -36.671 13.203 1.00 51.19 114 GLU A O 1
ATOM 879 N N . VAL A 1 115 ? -12.502 -34.899 14.437 1.00 54.38 115 VAL A N 1
ATOM 880 C CA . VAL A 1 115 ? -12.405 -35.610 15.729 1.00 54.38 115 VAL A CA 1
ATOM 881 C C . VAL A 1 115 ? -13.633 -36.494 15.997 1.00 54.38 115 VAL A C 1
ATOM 883 O O . VAL A 1 115 ? -13.490 -37.578 16.543 1.00 54.38 115 VAL A O 1
ATOM 886 N N . ASN A 1 116 ? -14.826 -36.105 15.531 1.00 49.69 116 ASN A N 1
ATOM 887 C CA . ASN A 1 116 ? -16.088 -36.834 15.764 1.00 49.69 116 ASN A CA 1
ATOM 888 C C . ASN A 1 116 ? -16.409 -37.888 14.678 1.00 49.69 116 ASN A C 1
ATOM 890 O O . ASN A 1 116 ? -17.564 -38.203 14.416 1.00 49.69 116 ASN A O 1
ATOM 894 N N . LYS A 1 117 ? -15.397 -38.372 13.950 1.00 49.00 117 LYS A N 1
ATOM 895 C CA . LYS A 1 117 ? -15.544 -39.499 13.008 1.00 49.00 117 LYS A CA 1
ATOM 896 C C . LYS A 1 117 ? -14.829 -40.765 13.503 1.00 49.00 117 LYS A C 1
ATOM 898 O O . LYS A 1 117 ? -14.909 -41.799 12.850 1.00 49.00 117 LYS A O 1
ATOM 903 N N . ASN A 1 118 ? -14.145 -40.670 14.645 1.00 44.50 118 ASN A N 1
ATOM 904 C CA . ASN A 1 118 ? -13.352 -41.747 15.236 1.00 44.50 118 ASN A CA 1
ATOM 905 C C . ASN A 1 118 ? -13.851 -42.161 16.638 1.00 44.50 118 ASN A C 1
ATOM 907 O O . ASN A 1 118 ? -13.129 -42.863 17.343 1.00 44.50 118 ASN A O 1
ATOM 911 N N . GLU A 1 119 ? -15.057 -41.736 17.022 1.00 45.03 119 GLU A N 1
ATOM 912 C CA . GLU A 1 119 ? -15.867 -42.326 18.103 1.00 45.03 119 GLU A CA 1
ATOM 913 C C . GLU A 1 119 ? -17.078 -43.032 17.479 1.00 45.03 119 GLU A C 1
ATOM 915 O O . GLU A 1 119 ? -17.502 -44.069 18.034 1.00 45.03 119 GLU A O 1
#

Organism: NCBI:txid1076179

Foldseek 3Di:
DVVVVVVVVVVVVVVVVCVVVVDDDVVVVDPVVVVLLVLLQVQLAPQEPPSSVVSCVCLVVQLVVVVVVVVCSVVVSVVVSVVSCVVDVRHPQRNDYPPCPVVVVVVVVVVVVVVVVVD

pLDDT: mean 73.79, std 15.28, range [44.5, 96.0]

Sequence (119 aa):
MSFTISAFLAGWAGALFAHYYTFITPAMFNLDKSSELTITVVIGGLGSLTGSIISTVILTVLPEVMRAFASYRMLFYGLAVVLVITLRPSGLMGYREFSLSGIKRLFTKKHTAEVNKNE

Radius of gyration: 19.11 Å; chains: 1; bounding box: 34×55×42 Å

Secondary structure (DSSP, 8-state):
-HHHHHHHHHHHHHHHHHHHHSS--GGGS-HHHHHHHHHHHHHH-TT-HHHHHHHHHHHHHHHHHGGGSTTTHHHHHHHHHHHHHHH-TT-SSTT----THHHHHHHHHHHHTTGGG--